Protein AF-A0A3D5CHG0-F1 (afdb_monomer)

Sequence (123 aa):
AEGVTLDGTDDYVDLPDNLIAGLDSVTVAMDVIVSPSQSGNYFIWGFGNTAGDGAGNGYLYSTGNNYRGGIATGNWTTHVLADAPAPTDQHRRAEHDLRCCIIDGGAELSRQVPDQPQPMDSM

Secondary structure (DSSP, 8-state):
--S----SSS--PPPPTTTTTT-SEEEE-------TT--SS--SEEEEEE-TTS-EEEEEEEETTTEEE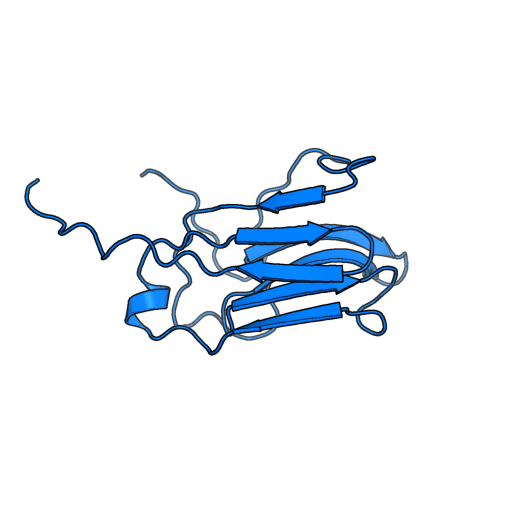EEESSSGGG-EEEEEPPPPHHHHTS---EEEEEETTEEEEEE---SSPPP----

Nearest PDB structures (foldseek):
  1t0v-assembly1_A  TM=2.559E-01  e=2.269E+00  Pieris brassicae
  4el6-assembly1_A  TM=2.494E-01  e=4.154E+00  Schistosoma mansoni

pLDDT: mean 74.11, std 18.23, range [36.66, 95.44]

Structure (mmCIF, N/CA/C/O backbone):
data_AF-A0A3D5CHG0-F1
#
_entry.id   AF-A0A3D5CHG0-F1
#
loop_
_atom_site.group_PDB
_atom_site.id
_atom_site.type_symbol
_atom_site.label_atom_id
_atom_site.label_alt_id
_atom_site.label_comp_id
_atom_site.label_asym_id
_atom_site.label_entity_id
_atom_site.label_seq_id
_atom_site.pdbx_PDB_ins_code
_atom_site.Cartn_x
_atom_site.Cartn_y
_atom_site.Cartn_z
_atom_site.occupancy
_atom_site.B_iso_or_equiv
_atom_site.auth_seq_id
_atom_site.auth_comp_id
_atom_site.auth_asym_id
_atom_site.auth_atom_id
_atom_site.pdbx_PDB_model_num
ATOM 1 N N . ALA A 1 1 ? 4.148 -20.939 -13.935 1.00 49.31 1 ALA A N 1
ATOM 2 C CA . ALA A 1 1 ? 4.253 -19.508 -13.602 1.00 49.31 1 ALA A CA 1
ATOM 3 C C . ALA A 1 1 ? 3.671 -19.348 -12.209 1.00 49.31 1 ALA A C 1
ATOM 5 O O . ALA A 1 1 ? 2.549 -19.797 -12.015 1.00 49.31 1 ALA A O 1
ATOM 6 N N . GLU A 1 2 ? 4.440 -18.829 -11.253 1.00 71.38 2 GLU A N 1
ATOM 7 C CA . GLU A 1 2 ? 4.071 -18.797 -9.823 1.00 71.38 2 GLU A CA 1
ATOM 8 C C . GLU A 1 2 ? 3.581 -17.413 -9.352 1.00 71.38 2 GLU A C 1
ATOM 10 O O . GLU A 1 2 ? 3.756 -17.051 -8.198 1.00 71.38 2 GLU A O 1
ATOM 15 N N . GLY A 1 3 ? 2.958 -16.614 -10.227 1.00 81.19 3 GLY A N 1
ATOM 16 C CA . GLY A 1 3 ? 2.469 -15.286 -9.843 1.00 81.19 3 GLY A CA 1
ATOM 17 C C . GLY A 1 3 ? 1.494 -14.661 -10.837 1.00 81.19 3 GLY A C 1
ATOM 18 O O . GLY A 1 3 ? 1.303 -15.167 -11.946 1.00 81.19 3 GLY A O 1
ATOM 19 N N . VAL A 1 4 ? 0.883 -13.550 -10.418 1.00 90.12 4 VAL A N 1
ATOM 20 C CA . VAL A 1 4 ? 0.032 -12.689 -11.251 1.00 90.12 4 VAL A CA 1
ATOM 21 C C . VAL A 1 4 ? 0.884 -11.590 -11.892 1.00 90.12 4 VAL A C 1
ATOM 23 O O . VAL A 1 4 ? 1.766 -11.028 -11.248 1.00 90.12 4 VAL A O 1
ATOM 26 N N . THR A 1 5 ? 0.656 -11.295 -13.172 1.00 91.12 5 THR A N 1
ATOM 27 C CA . THR A 1 5 ? 1.269 -10.144 -13.856 1.00 91.12 5 THR A CA 1
ATOM 28 C C . THR A 1 5 ? 0.209 -9.067 -14.015 1.00 91.12 5 THR A C 1
ATOM 30 O O . THR A 1 5 ? -0.853 -9.357 -14.555 1.00 91.12 5 THR A O 1
ATOM 33 N N . LEU A 1 6 ? 0.510 -7.861 -13.534 1.00 91.38 6 LEU A N 1
ATOM 34 C CA . LEU A 1 6 ? -0.337 -6.673 -13.639 1.00 91.38 6 LEU A CA 1
ATOM 35 C C . LEU A 1 6 ? 0.396 -5.651 -14.511 1.00 91.38 6 LEU A C 1
ATOM 37 O O . LEU A 1 6 ? 1.607 -5.468 -14.348 1.00 91.38 6 LEU A O 1
ATOM 41 N N . ASP A 1 7 ? -0.305 -5.012 -15.441 1.00 88.31 7 ASP A N 1
ATOM 42 C CA . ASP A 1 7 ? 0.315 -4.126 -16.433 1.00 88.31 7 ASP A CA 1
ATOM 43 C C . ASP A 1 7 ? 0.696 -2.731 -15.890 1.00 88.31 7 ASP A C 1
ATOM 45 O O . ASP A 1 7 ? 1.495 -2.019 -16.502 1.00 88.31 7 ASP A O 1
ATOM 49 N N . GLY A 1 8 ? 0.170 -2.373 -14.715 1.00 84.19 8 GLY A N 1
ATOM 50 C CA . GLY A 1 8 ? 0.391 -1.087 -14.056 1.00 84.19 8 GLY A CA 1
ATOM 51 C C . GLY A 1 8 ? -0.574 0.027 -14.482 1.00 84.19 8 GLY A C 1
ATOM 52 O O . GLY A 1 8 ? -0.328 1.178 -14.109 1.00 84.19 8 GLY A O 1
ATOM 53 N N . THR A 1 9 ? -1.640 -0.298 -15.224 1.00 85.50 9 THR A N 1
ATOM 54 C CA . THR A 1 9 ? -2.638 0.639 -15.761 1.00 85.50 9 THR A CA 1
ATOM 55 C C . THR A 1 9 ? -3.979 0.533 -15.033 1.00 85.50 9 THR A C 1
ATOM 57 O O . THR A 1 9 ? -4.383 1.485 -14.365 1.00 85.50 9 THR A O 1
ATOM 60 N N . ASP A 1 10 ? -4.676 -0.596 -15.170 1.00 88.62 10 ASP A N 1
ATOM 61 C CA . ASP A 1 10 ? -6.034 -0.818 -14.649 1.00 88.62 10 ASP A CA 1
ATOM 62 C C . ASP A 1 10 ? -6.247 -2.219 -14.048 1.00 88.62 10 ASP A C 1
ATOM 64 O O . ASP A 1 10 ? -7.314 -2.498 -13.495 1.00 88.62 10 ASP A O 1
ATOM 68 N N . ASP A 1 11 ? -5.216 -3.064 -14.076 1.00 91.12 11 ASP A N 1
ATOM 69 C CA . ASP A 1 11 ? -5.234 -4.387 -13.467 1.00 91.12 11 ASP A CA 1
ATOM 70 C C . ASP A 1 11 ? -5.082 -4.329 -11.940 1.00 91.12 11 ASP A C 1
ATOM 72 O O . ASP A 1 11 ? -4.194 -3.667 -11.392 1.00 91.12 11 ASP A O 1
ATOM 76 N N . TYR A 1 12 ? -5.895 -5.115 -11.236 1.00 92.69 12 TYR A N 1
ATOM 77 C CA . TYR A 1 12 ? -5.742 -5.366 -9.806 1.00 92.69 12 TYR A CA 1
ATOM 78 C C . TYR A 1 12 ? -6.342 -6.716 -9.408 1.00 92.69 12 TYR A C 1
ATOM 80 O O . TYR A 1 12 ? -7.179 -7.290 -10.106 1.00 92.69 12 TYR A O 1
ATOM 88 N N . VAL A 1 13 ? -5.909 -7.224 -8.253 1.00 93.31 13 VAL A N 1
ATOM 89 C CA . VAL A 1 13 ? -6.558 -8.353 -7.582 1.00 93.31 13 VAL A CA 1
ATOM 90 C C . VAL A 1 13 ? -7.483 -7.790 -6.517 1.00 93.31 13 VAL A C 1
ATOM 92 O O . VAL A 1 13 ? -7.026 -7.097 -5.609 1.00 93.31 13 VAL A O 1
ATOM 95 N N . ASP A 1 14 ? -8.771 -8.097 -6.63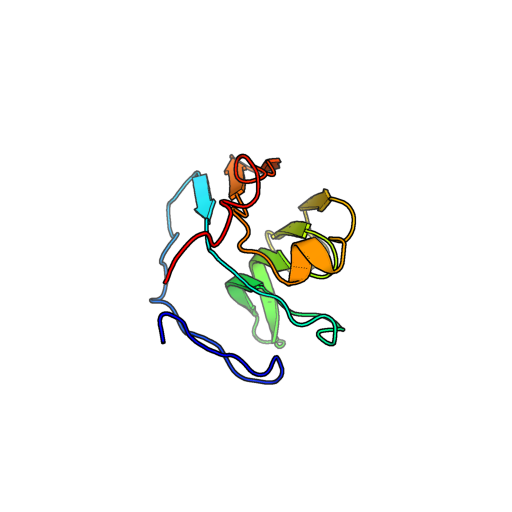3 1.00 93.88 14 ASP A N 1
ATOM 96 C CA . ASP A 1 14 ? -9.756 -7.728 -5.624 1.00 93.88 14 ASP A CA 1
ATOM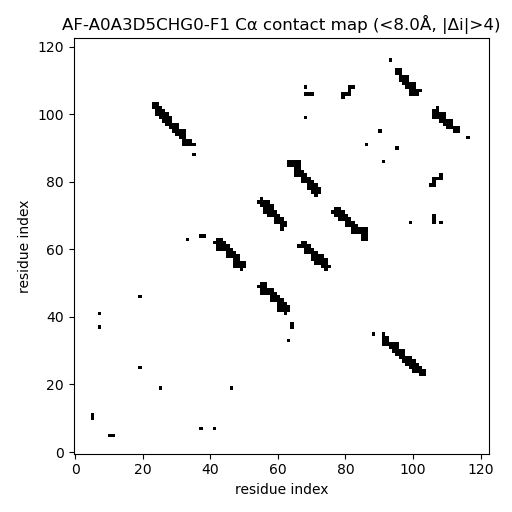 97 C C . ASP A 1 14 ? -9.740 -8.734 -4.470 1.00 93.88 14 ASP A C 1
ATOM 99 O O . ASP A 1 14 ? -9.772 -9.952 -4.681 1.00 93.88 14 ASP A O 1
ATOM 103 N N . LEU A 1 15 ? -9.658 -8.224 -3.246 1.00 93.00 15 LEU A N 1
ATOM 104 C CA . LEU A 1 15 ? -9.656 -9.036 -2.034 1.00 93.00 15 LEU A CA 1
ATOM 105 C C . LEU A 1 15 ? -11.034 -8.968 -1.373 1.00 93.00 15 LEU A C 1
ATOM 107 O O . LEU A 1 15 ? -11.747 -7.987 -1.556 1.00 93.00 15 LEU A O 1
ATOM 111 N N . PRO A 1 16 ? -11.425 -9.978 -0.576 1.00 95.44 16 PRO A N 1
ATOM 112 C CA . PRO A 1 16 ? -12.692 -9.926 0.136 1.00 95.44 16 PRO A CA 1
ATOM 113 C C . PRO A 1 16 ? -12.823 -8.667 0.997 1.00 95.44 16 PRO A C 1
ATOM 115 O O . PRO A 1 16 ? -11.887 -8.278 1.705 1.00 95.44 16 PRO A O 1
ATOM 118 N N . ASP A 1 17 ? -14.018 -8.084 0.988 1.00 93.81 17 ASP A N 1
ATOM 119 C CA . ASP A 1 17 ? -14.333 -6.914 1.799 1.00 93.81 17 ASP A CA 1
ATOM 120 C C . ASP A 1 17 ? -14.080 -7.161 3.290 1.00 93.81 17 ASP A C 1
ATOM 122 O O . ASP A 1 17 ? -14.299 -8.255 3.818 1.00 93.81 17 ASP A O 1
ATOM 126 N N . ASN A 1 18 ? -13.709 -6.089 3.998 1.00 91.31 18 ASN A N 1
ATOM 127 C CA . ASN A 1 18 ? -13.519 -6.078 5.452 1.00 91.31 18 ASN A CA 1
ATOM 128 C C . ASN A 1 18 ? -12.405 -7.007 5.966 1.00 91.31 18 ASN A C 1
ATOM 130 O O . ASN A 1 18 ? -12.405 -7.349 7.148 1.00 91.31 18 ASN A O 1
ATOM 134 N N . LEU A 1 19 ? -11.433 -7.369 5.120 1.00 91.75 19 LEU A N 1
ATOM 135 C CA . LEU A 1 19 ? -10.323 -8.268 5.467 1.00 91.75 19 LEU A CA 1
ATOM 136 C C . LEU A 1 19 ? -9.607 -7.904 6.781 1.00 91.75 19 LEU A C 1
ATOM 138 O O . LEU A 1 19 ? -9.169 -8.789 7.511 1.00 91.75 19 LEU A O 1
ATOM 142 N N . ILE A 1 20 ? -9.500 -6.605 7.076 1.00 87.12 20 ILE A N 1
ATOM 143 C CA . ILE A 1 20 ? -8.789 -6.070 8.247 1.00 87.12 20 ILE A CA 1
ATOM 144 C C . ILE A 1 20 ? -9.707 -5.366 9.263 1.00 87.12 20 ILE A C 1
ATOM 146 O O . ILE A 1 20 ? -9.232 -4.625 10.122 1.00 87.12 20 ILE A O 1
ATOM 150 N N . ALA A 1 21 ? -11.027 -5.543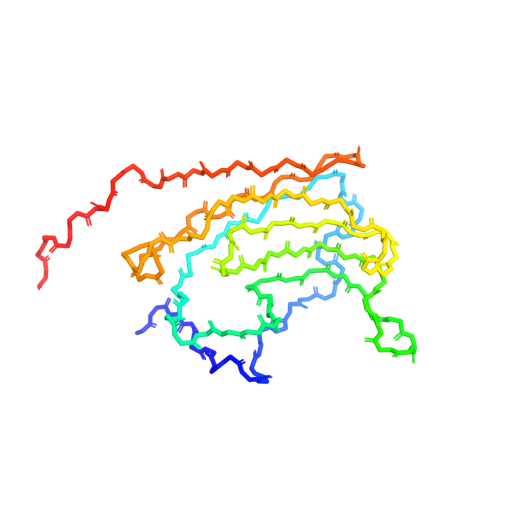 9.165 1.00 88.75 21 ALA A N 1
ATOM 151 C CA . ALA A 1 21 ? -11.969 -4.863 10.050 1.00 88.75 21 ALA A CA 1
ATOM 152 C C . ALA A 1 21 ? -11.846 -5.354 11.503 1.00 88.75 21 ALA A C 1
ATOM 154 O O . ALA A 1 21 ? -11.853 -6.553 11.771 1.00 88.75 21 ALA A O 1
ATOM 155 N N . GLY A 1 22 ? -11.775 -4.411 12.448 1.00 85.12 22 GLY A N 1
ATOM 156 C CA . GLY A 1 22 ? -11.671 -4.709 13.881 1.00 85.12 22 GLY A CA 1
ATOM 157 C C . GLY A 1 22 ? -10.296 -5.209 14.333 1.00 85.12 22 GLY A C 1
ATOM 158 O O . GLY A 1 22 ? -10.183 -5.703 15.451 1.00 85.12 22 GLY A O 1
ATOM 159 N N . LEU A 1 23 ? -9.273 -5.108 13.479 1.00 84.25 23 LEU A N 1
ATOM 160 C CA . LEU A 1 23 ? -7.893 -5.394 13.856 1.00 84.25 23 LEU A CA 1
ATOM 161 C C . LEU A 1 23 ? -7.214 -4.130 14.391 1.00 84.25 23 LEU A C 1
ATOM 163 O O . LEU A 1 23 ? -7.264 -3.081 13.752 1.00 84.25 23 LEU A O 1
ATOM 167 N N . ASP A 1 24 ? -6.513 -4.269 15.514 1.00 75.62 24 ASP A N 1
ATOM 168 C CA . ASP A 1 24 ? -5.699 -3.192 16.101 1.00 75.62 24 ASP A CA 1
ATOM 169 C C . ASP A 1 24 ? -4.285 -3.134 15.490 1.00 75.62 24 ASP A C 1
ATOM 171 O O . ASP A 1 24 ? -3.572 -2.138 15.614 1.00 75.62 24 ASP A O 1
ATOM 175 N N . SER A 1 25 ? -3.864 -4.213 14.818 1.00 75.75 25 SER A N 1
ATOM 176 C CA . SER A 1 25 ? -2.605 -4.266 14.075 1.00 75.75 25 SER A CA 1
ATOM 177 C C . SER A 1 25 ? -2.710 -5.127 12.821 1.00 75.75 25 SER A C 1
ATOM 179 O O . SER A 1 25 ? -3.427 -6.128 12.777 1.00 75.75 25 SER A O 1
ATOM 181 N N . VAL A 1 26 ? -1.974 -4.722 11.787 1.00 78.44 26 VAL A N 1
ATOM 182 C CA . VAL A 1 26 ? -1.893 -5.414 10.497 1.00 78.44 26 VAL A CA 1
ATOM 183 C C . VAL A 1 26 ? -0.430 -5.510 10.095 1.00 78.44 26 VAL A C 1
ATOM 185 O O . VAL A 1 26 ? 0.314 -4.536 10.201 1.00 78.44 26 VAL A O 1
ATOM 188 N N . THR A 1 27 ? -0.023 -6.685 9.619 1.00 80.38 27 THR A N 1
ATOM 189 C CA . THR A 1 27 ? 1.232 -6.876 8.889 1.00 80.38 27 THR A CA 1
ATOM 190 C C . THR A 1 27 ? 0.905 -7.423 7.512 1.00 80.38 27 THR A C 1
ATOM 192 O O . THR A 1 27 ? 0.235 -8.445 7.390 1.00 80.38 27 THR A O 1
ATOM 195 N N . VAL A 1 28 ? 1.397 -6.743 6.483 1.00 79.31 28 VAL A N 1
ATOM 196 C CA . VAL A 1 28 ? 1.387 -7.232 5.102 1.00 79.31 28 VAL A CA 1
ATOM 197 C C . VAL A 1 28 ? 2.793 -7.714 4.780 1.00 79.31 28 VAL A C 1
ATOM 199 O O . VAL A 1 28 ? 3.746 -7.074 5.209 1.00 79.31 28 VAL A O 1
ATOM 202 N N . ALA A 1 29 ? 2.909 -8.829 4.065 1.00 76.81 29 ALA A N 1
ATOM 203 C CA . ALA A 1 29 ? 4.150 -9.334 3.487 1.00 76.81 29 ALA A CA 1
ATOM 204 C C . ALA A 1 29 ? 3.823 -9.895 2.100 1.00 76.81 29 ALA A C 1
ATOM 206 O O . ALA A 1 29 ? 2.760 -10.495 1.919 1.00 76.81 29 ALA A O 1
ATOM 207 N N . MET A 1 30 ? 4.687 -9.662 1.115 1.00 76.06 30 MET A N 1
ATOM 208 C CA . MET A 1 30 ? 4.445 -10.092 -0.262 1.00 76.06 30 MET A CA 1
ATOM 209 C C . MET A 1 30 ? 5.715 -10.108 -1.094 1.00 76.06 30 MET A C 1
ATOM 211 O O . MET A 1 30 ? 6.457 -9.142 -1.067 1.00 76.06 30 MET A O 1
ATOM 215 N N . ASP A 1 31 ? 5.887 -11.115 -1.938 1.00 78.69 31 ASP A N 1
ATOM 216 C CA . ASP A 1 31 ? 6.968 -11.130 -2.916 1.00 78.69 31 ASP A CA 1
ATOM 217 C C . ASP A 1 31 ? 6.520 -10.424 -4.200 1.00 78.69 31 ASP A C 1
ATOM 219 O O . ASP A 1 31 ? 5.607 -10.869 -4.897 1.00 78.69 31 ASP A O 1
ATOM 223 N N . VAL A 1 32 ? 7.134 -9.274 -4.495 1.00 80.06 32 VAL A N 1
ATOM 224 C CA . VAL A 1 32 ? 6.760 -8.420 -5.628 1.00 80.06 32 VAL A CA 1
ATOM 225 C C . VAL A 1 32 ? 7.972 -8.010 -6.456 1.00 80.06 32 VAL A C 1
ATOM 227 O O . VAL A 1 32 ? 8.996 -7.592 -5.923 1.00 80.06 32 VAL A O 1
ATOM 230 N N . ILE A 1 33 ? 7.812 -8.060 -7.778 1.00 82.62 33 ILE A N 1
ATOM 231 C CA . ILE A 1 33 ? 8.755 -7.509 -8.753 1.00 82.62 33 ILE A CA 1
ATOM 232 C C . ILE A 1 33 ? 8.108 -6.272 -9.377 1.00 82.62 33 ILE A C 1
ATOM 234 O O . ILE A 1 33 ? 7.061 -6.367 -10.016 1.00 82.62 33 ILE A O 1
ATOM 238 N N . VAL A 1 34 ? 8.734 -5.103 -9.223 1.00 83.12 34 VAL A N 1
ATOM 239 C CA . VAL A 1 34 ? 8.211 -3.837 -9.759 1.00 83.12 34 VAL A CA 1
ATOM 240 C C . VAL A 1 34 ? 9.021 -3.442 -10.985 1.00 83.12 34 VAL A C 1
ATOM 242 O O . VAL A 1 34 ? 10.198 -3.110 -10.871 1.00 83.12 34 VAL A O 1
ATOM 245 N N . SER A 1 35 ? 8.396 -3.403 -12.166 1.00 85.25 35 SER A N 1
ATOM 246 C CA . SER A 1 35 ? 9.087 -2.966 -13.388 1.00 85.25 35 SER A CA 1
ATOM 247 C C . SER A 1 35 ? 9.758 -1.598 -13.189 1.00 85.25 35 SER A C 1
ATOM 249 O O . SER A 1 35 ? 9.085 -0.686 -12.706 1.00 85.25 35 SER A O 1
ATOM 251 N N . PRO A 1 36 ? 11.026 -1.393 -13.607 1.00 80.62 36 PRO A N 1
ATOM 252 C CA . PRO A 1 36 ? 11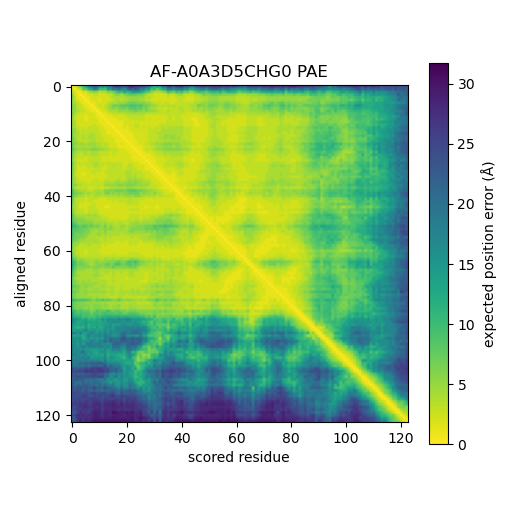.693 -0.088 -13.587 1.00 80.62 36 PRO A CA 1
ATOM 253 C C . PRO A 1 36 ? 10.923 1.032 -14.298 1.00 80.62 36 PRO A C 1
ATOM 255 O O . PRO A 1 36 ? 11.040 2.197 -13.920 1.00 80.62 36 PRO A O 1
ATOM 258 N N . SER A 1 37 ? 10.118 0.675 -15.305 1.00 85.25 37 SER A N 1
ATOM 259 C CA . SER A 1 37 ? 9.280 1.614 -16.055 1.00 85.25 37 SER A CA 1
ATOM 260 C C . SER A 1 37 ? 8.016 2.043 -15.309 1.00 85.25 37 SER A C 1
ATOM 262 O O . SER A 1 37 ? 7.384 3.010 -15.730 1.00 85.25 37 SER A O 1
ATOM 264 N N . GLN A 1 38 ? 7.638 1.354 -14.224 1.00 86.69 38 GLN A N 1
ATOM 265 C CA . GLN A 1 38 ? 6.482 1.748 -13.425 1.00 86.69 38 GLN A CA 1
ATOM 266 C C . GLN A 1 38 ? 6.742 3.117 -12.795 1.00 86.69 38 GLN A C 1
ATOM 268 O O . GLN A 1 38 ? 7.779 3.335 -12.159 1.00 86.69 38 GLN A O 1
ATOM 273 N N . SER A 1 39 ? 5.806 4.041 -13.002 1.00 83.75 39 SER A N 1
ATOM 274 C CA . SER A 1 39 ? 5.915 5.446 -12.611 1.00 83.75 39 SER A CA 1
ATOM 275 C C . SER A 1 39 ? 4.546 6.028 -12.243 1.00 83.75 39 SER A C 1
ATOM 277 O O . SER A 1 39 ? 3.529 5.348 -12.339 1.00 83.75 39 SER A O 1
ATOM 279 N N . GLY A 1 40 ? 4.516 7.282 -11.784 1.00 85.00 40 GLY A N 1
ATOM 280 C CA . GLY A 1 40 ? 3.287 7.916 -11.305 1.00 85.00 40 GLY A CA 1
ATOM 281 C C . GLY A 1 40 ? 2.838 7.401 -9.934 1.00 85.00 40 GLY A C 1
ATOM 282 O O . GLY A 1 40 ? 3.640 6.866 -9.164 1.00 85.00 40 GLY A O 1
ATOM 283 N N . ASN A 1 41 ? 1.557 7.609 -9.625 1.00 83.75 41 ASN A N 1
ATOM 284 C CA . ASN A 1 41 ? 0.939 7.152 -8.383 1.00 83.75 41 ASN A CA 1
ATOM 285 C C . ASN A 1 41 ? 0.354 5.755 -8.591 1.00 83.75 41 ASN A C 1
ATOM 287 O O . ASN A 1 41 ? -0.551 5.588 -9.401 1.00 83.75 41 ASN A O 1
ATOM 291 N N . TYR A 1 42 ? 0.844 4.780 -7.834 1.00 87.06 42 TYR A N 1
ATOM 292 C CA . TYR A 1 42 ? 0.317 3.420 -7.812 1.00 87.06 42 TYR A CA 1
ATOM 293 C C . TYR A 1 42 ? 0.509 2.822 -6.425 1.00 87.06 42 TYR A C 1
ATOM 295 O O . TYR A 1 42 ? 1.422 3.215 -5.688 1.00 87.06 42 TYR A O 1
ATOM 303 N N . PHE A 1 43 ? -0.335 1.854 -6.093 1.00 88.94 43 PHE A N 1
ATOM 304 C CA . PHE A 1 43 ? -0.185 1.034 -4.904 1.00 88.94 43 PHE A CA 1
ATOM 305 C C . PHE A 1 43 ? 0.276 -0.357 -5.315 1.00 88.94 43 PHE A C 1
ATOM 307 O O . PHE A 1 43 ? -0.206 -0.914 -6.294 1.00 88.94 43 PHE A O 1
ATOM 314 N N . ILE A 1 44 ? 1.225 -0.903 -4.562 1.00 89.06 44 ILE A N 1
ATOM 315 C CA . ILE A 1 44 ? 1.559 -2.324 -4.638 1.00 89.06 44 ILE A CA 1
ATOM 316 C C . ILE A 1 44 ? 0.423 -3.133 -3.990 1.00 89.06 44 ILE A C 1
ATOM 318 O O . ILE A 1 44 ? 0.026 -4.181 -4.487 1.00 89.06 44 ILE A O 1
ATOM 322 N N . TRP A 1 45 ? -0.113 -2.615 -2.887 1.00 89.50 45 TRP A N 1
ATOM 323 C CA . TRP A 1 45 ? -1.315 -3.098 -2.223 1.00 89.50 45 TRP A CA 1
ATOM 324 C C . TRP A 1 45 ? -1.978 -1.931 -1.485 1.00 89.50 45 TRP A C 1
ATOM 326 O O . TRP A 1 45 ? -1.315 -0.949 -1.124 1.00 89.50 45 TRP A O 1
ATOM 336 N N . GLY A 1 46 ? -3.283 -2.042 -1.246 1.00 90.75 46 GLY A N 1
ATOM 337 C CA . GLY A 1 46 ? -4.044 -1.060 -0.486 1.00 90.75 46 GLY A CA 1
ATOM 338 C C . GLY A 1 46 ? -5.304 -1.662 0.125 1.00 90.75 46 GLY A C 1
ATOM 339 O O . GLY A 1 46 ? -5.992 -2.448 -0.515 1.00 90.75 46 GLY A O 1
ATOM 340 N N . PHE A 1 47 ? -5.605 -1.266 1.357 1.00 91.62 47 PHE A N 1
ATOM 341 C CA . PHE A 1 47 ? -6.851 -1.568 2.054 1.00 91.62 47 PHE A CA 1
ATOM 342 C C . PHE A 1 47 ? -7.488 -0.261 2.482 1.00 91.62 47 PHE A C 1
ATOM 344 O O . PHE A 1 47 ? -6.822 0.570 3.095 1.00 91.62 47 PHE A O 1
ATOM 351 N N . GLY A 1 48 ? -8.768 -0.066 2.206 1.00 90.88 48 GLY A N 1
ATOM 352 C CA . GLY A 1 48 ? -9.454 1.141 2.636 1.00 90.88 48 GLY A CA 1
ATOM 353 C C . GLY A 1 48 ? -10.714 1.408 1.847 1.00 90.88 48 GLY A C 1
ATOM 354 O O . GLY A 1 48 ? -11.173 0.560 1.088 1.00 90.88 48 GLY A O 1
ATOM 355 N N . ASN A 1 49 ? -11.260 2.604 2.036 1.00 91.06 49 ASN A N 1
ATOM 356 C CA . ASN A 1 49 ? -12.508 3.000 1.399 1.00 91.06 49 ASN A CA 1
ATOM 357 C C . ASN A 1 49 ? -12.288 4.111 0.378 1.00 91.06 49 ASN A C 1
ATOM 359 O O . ASN A 1 49 ? -11.347 4.903 0.471 1.00 91.06 49 ASN A O 1
ATOM 363 N N . THR A 1 50 ? -13.237 4.217 -0.543 1.00 91.88 50 THR A N 1
ATOM 364 C CA . THR A 1 50 ? -13.370 5.337 -1.471 1.00 91.88 50 THR A CA 1
ATOM 365 C C . THR A 1 50 ? -14.596 6.155 -1.071 1.00 91.88 50 THR A C 1
ATOM 367 O O . THR A 1 50 ? -15.679 5.610 -0.862 1.00 91.88 50 THR A O 1
ATOM 370 N N . ALA A 1 51 ? -14.435 7.466 -0.916 1.00 92.50 51 ALA A N 1
ATOM 371 C CA . ALA A 1 51 ? -15.536 8.390 -0.680 1.00 92.50 51 ALA A CA 1
ATOM 372 C C . ALA A 1 51 ? -16.354 8.624 -1.960 1.00 92.50 51 ALA A C 1
ATOM 374 O O . ALA A 1 51 ? -15.933 8.300 -3.069 1.00 92.50 51 ALA A O 1
ATOM 375 N N . GLY A 1 52 ? -17.542 9.221 -1.814 1.00 93.19 52 GLY A N 1
ATOM 376 C CA . GLY A 1 52 ? -18.437 9.499 -2.946 1.00 93.19 52 GLY A CA 1
ATOM 377 C C . GLY A 1 52 ? -17.874 10.476 -3.988 1.00 93.19 52 GLY A C 1
ATOM 378 O O . GLY A 1 52 ? -18.405 10.553 -5.091 1.00 93.19 52 GLY A O 1
ATOM 379 N N . ASP A 1 53 ? -16.806 11.206 -3.657 1.00 93.50 53 ASP A N 1
ATOM 380 C CA . ASP A 1 53 ? -16.049 12.072 -4.570 1.00 93.50 53 ASP A CA 1
ATOM 381 C C . ASP A 1 53 ? -14.903 11.339 -5.297 1.00 93.50 53 ASP A C 1
ATOM 383 O O . ASP A 1 53 ? -14.181 11.951 -6.083 1.00 93.50 53 ASP A O 1
ATOM 387 N N . GLY A 1 54 ? -14.733 10.036 -5.051 1.00 90.38 54 GLY A N 1
ATOM 388 C CA . GLY A 1 54 ? -13.678 9.207 -5.630 1.00 90.38 54 GLY A CA 1
ATOM 389 C C . GLY A 1 54 ? -12.339 9.271 -4.888 1.00 90.38 54 GLY A C 1
ATOM 390 O O . GLY A 1 54 ? -11.408 8.564 -5.271 1.00 90.38 54 GLY A O 1
ATOM 391 N N . ALA A 1 55 ? -12.208 10.077 -3.829 1.00 91.81 55 ALA A N 1
ATOM 392 C CA . ALA A 1 55 ? -10.989 10.126 -3.028 1.00 91.81 55 ALA A CA 1
ATOM 393 C C . ALA A 1 55 ? -10.901 8.942 -2.051 1.00 91.81 55 ALA A C 1
ATOM 395 O O . ALA A 1 55 ? -11.914 8.401 -1.612 1.00 91.81 55 ALA A O 1
ATOM 396 N N . GLY A 1 56 ? -9.684 8.564 -1.648 1.00 90.62 56 GLY A N 1
ATOM 397 C CA . GLY A 1 56 ? -9.499 7.633 -0.529 1.00 90.62 56 GLY A CA 1
ATOM 398 C C . GLY A 1 56 ? -10.061 8.210 0.777 1.00 90.62 56 GLY A C 1
ATOM 399 O O . GLY A 1 56 ? -9.951 9.412 1.017 1.00 90.62 56 GLY A O 1
ATOM 400 N N . ASN A 1 57 ? -10.656 7.366 1.619 1.00 91.25 57 ASN A N 1
ATOM 401 C CA . ASN A 1 57 ? -11.249 7.751 2.898 1.00 91.25 57 ASN A CA 1
ATOM 402 C C . ASN A 1 57 ? -11.029 6.670 3.964 1.00 91.25 57 ASN A C 1
ATOM 404 O O . ASN A 1 57 ? -11.824 5.739 4.100 1.00 91.25 57 ASN A O 1
ATOM 408 N N . GLY A 1 58 ? -9.937 6.793 4.715 1.00 89.69 58 GLY A N 1
ATOM 409 C CA . GLY A 1 58 ? -9.503 5.739 5.623 1.00 89.69 58 GLY A CA 1
ATOM 410 C C . GLY A 1 58 ? -8.829 4.617 4.839 1.00 89.69 58 GLY A C 1
ATOM 411 O O . GLY A 1 58 ? -9.522 3.799 4.235 1.00 89.69 58 GLY A O 1
ATOM 412 N N . TYR A 1 59 ? -7.497 4.595 4.795 1.00 89.56 59 TYR A N 1
ATOM 413 C CA . TYR A 1 59 ? -6.762 3.581 4.036 1.00 89.56 59 TYR A CA 1
ATOM 414 C C . TYR A 1 59 ? -5.339 3.348 4.540 1.00 89.56 59 TYR A C 1
ATOM 416 O O . TYR A 1 59 ? -4.706 4.234 5.111 1.00 89.56 59 TYR A O 1
ATOM 424 N N . LEU A 1 60 ? -4.850 2.142 4.272 1.00 87.81 60 LEU A N 1
ATOM 425 C CA . LEU A 1 60 ? -3.511 1.626 4.514 1.00 87.81 60 LEU A CA 1
ATOM 426 C C . LEU A 1 60 ? -2.946 1.141 3.172 1.00 87.81 60 LEU A C 1
ATOM 428 O O . LEU A 1 60 ? -3.626 0.411 2.459 1.00 87.81 60 LEU A O 1
ATOM 432 N N . TYR A 1 61 ? -1.736 1.557 2.799 1.00 88.62 61 TYR A N 1
ATOM 433 C CA . TYR A 1 61 ? -1.153 1.247 1.486 1.00 88.62 61 TYR A CA 1
ATOM 434 C C . TYR A 1 61 ? 0.371 1.126 1.512 1.00 88.62 61 TYR A C 1
ATOM 436 O O . TYR A 1 61 ? 1.025 1.595 2.449 1.00 88.62 61 TYR A O 1
ATOM 444 N N . SER A 1 62 ? 0.929 0.597 0.417 1.00 86.94 62 SER A N 1
ATOM 445 C CA . SER A 1 62 ? 2.353 0.719 0.095 1.00 86.94 62 SER A CA 1
ATOM 446 C C . SER A 1 62 ? 2.618 1.000 -1.389 1.00 86.94 62 SER A C 1
ATOM 448 O O . SER A 1 62 ? 1.817 0.636 -2.250 1.00 86.94 62 SER A O 1
ATOM 450 N N . THR A 1 63 ? 3.741 1.661 -1.698 1.00 86.56 63 THR A N 1
ATOM 451 C CA . THR A 1 63 ? 4.210 1.970 -3.065 1.00 86.56 63 THR A CA 1
ATOM 452 C C . THR A 1 63 ? 5.646 1.482 -3.298 1.00 86.56 63 THR A C 1
ATOM 454 O O . THR A 1 63 ? 6.336 1.105 -2.352 1.00 86.56 63 THR A O 1
ATOM 457 N N . GLY A 1 64 ? 6.084 1.452 -4.568 1.00 81.06 64 GLY A N 1
ATOM 458 C CA . GLY A 1 64 ? 7.371 0.857 -4.968 1.00 81.06 64 GLY A CA 1
ATOM 459 C C . GLY A 1 64 ? 8.453 1.810 -5.484 1.00 81.06 64 GLY A C 1
ATOM 460 O O . GLY A 1 64 ? 9.596 1.384 -5.634 1.00 81.06 64 GLY A O 1
ATOM 461 N N . ASN A 1 65 ? 8.135 3.080 -5.776 1.00 77.69 65 ASN A N 1
ATOM 462 C CA . ASN A 1 65 ? 9.132 4.041 -6.285 1.00 77.69 65 ASN A CA 1
ATOM 463 C C . ASN A 1 65 ? 10.115 4.440 -5.186 1.00 77.69 65 ASN A C 1
ATOM 465 O O . ASN A 1 65 ? 11.321 4.404 -5.388 1.00 77.69 65 ASN A O 1
ATOM 469 N N . ASN A 1 66 ? 9.562 4.784 -4.029 1.00 76.69 66 ASN A N 1
ATOM 470 C CA . ASN A 1 66 ? 10.206 4.647 -2.735 1.00 76.69 66 ASN A CA 1
ATOM 471 C C . ASN A 1 66 ? 9.478 3.511 -2.022 1.00 76.69 66 ASN A C 1
ATOM 473 O O . ASN A 1 66 ? 8.282 3.334 -2.272 1.00 76.69 66 ASN A O 1
ATOM 477 N N . TYR A 1 67 ? 10.138 2.778 -1.124 1.00 75.12 67 TYR A N 1
ATOM 478 C CA . TYR A 1 67 ? 9.384 1.880 -0.249 1.00 75.12 67 TYR A CA 1
ATOM 479 C C . TYR A 1 67 ? 8.686 2.717 0.799 1.00 75.12 67 TYR A C 1
ATOM 481 O O . TYR A 1 67 ? 9.234 3.027 1.856 1.00 75.12 67 TYR A O 1
ATOM 489 N N . ARG A 1 68 ? 7.472 3.112 0.451 1.00 80.06 68 ARG A N 1
ATOM 490 C CA . ARG A 1 68 ? 6.637 3.952 1.279 1.00 80.06 68 ARG A CA 1
ATOM 491 C C . ARG A 1 68 ? 5.437 3.148 1.723 1.00 80.06 68 ARG A C 1
ATOM 493 O O . ARG A 1 68 ? 4.799 2.487 0.908 1.00 80.06 68 ARG A O 1
ATOM 500 N N . GLY A 1 69 ? 5.139 3.229 3.008 1.00 83.06 69 GLY A N 1
ATOM 501 C CA . GLY A 1 69 ? 3.876 2.809 3.592 1.00 83.06 69 GLY A CA 1
ATOM 502 C C . GLY A 1 69 ? 3.166 4.017 4.183 1.00 83.06 69 GLY A C 1
ATOM 503 O O . GLY A 1 69 ? 3.804 5.004 4.566 1.00 83.06 69 GLY A O 1
ATOM 504 N N . GLY A 1 70 ? 1.846 3.971 4.259 1.00 81.50 70 GLY A N 1
ATOM 505 C CA . GLY A 1 70 ? 1.113 5.030 4.933 1.00 81.50 70 GLY A CA 1
ATOM 506 C C . GLY A 1 70 ? -0.267 4.612 5.384 1.00 81.50 70 GLY A C 1
ATOM 507 O O . GLY A 1 70 ? -0.879 3.720 4.799 1.00 81.50 70 GLY A O 1
ATOM 508 N N . ILE A 1 71 ? -0.750 5.317 6.402 1.00 84.88 71 ILE A N 1
ATOM 509 C CA . ILE A 1 71 ? -2.132 5.267 6.863 1.00 84.88 71 ILE A CA 1
ATOM 510 C C . ILE A 1 71 ? -2.751 6.655 6.794 1.00 84.88 71 ILE A C 1
ATOM 512 O O . ILE A 1 71 ? -2.104 7.658 7.094 1.00 84.88 71 ILE A O 1
ATOM 516 N N . ALA A 1 72 ? -4.006 6.711 6.381 1.00 87.38 72 ALA A N 1
ATOM 517 C CA . ALA A 1 72 ? -4.850 7.891 6.432 1.00 87.38 72 ALA A CA 1
ATOM 518 C C . ALA A 1 72 ? -6.144 7.525 7.156 1.00 87.38 72 ALA A C 1
ATOM 520 O O . ALA A 1 72 ? -6.679 6.443 6.934 1.00 87.38 72 ALA A O 1
ATOM 521 N N . THR A 1 73 ? -6.659 8.422 7.995 1.00 86.62 73 THR A N 1
ATOM 522 C CA . THR A 1 73 ? -7.984 8.277 8.628 1.00 86.62 73 THR A CA 1
ATOM 523 C C . THR A 1 73 ? -9.096 8.929 7.805 1.00 86.62 73 THR A C 1
ATOM 525 O O . THR A 1 73 ? -10.265 8.609 7.991 1.00 86.62 73 THR A O 1
ATOM 528 N N . GLY A 1 74 ? -8.733 9.812 6.873 1.00 87.88 74 GLY A N 1
ATOM 529 C CA . GLY A 1 74 ? -9.601 10.378 5.845 1.00 87.88 74 GLY A CA 1
ATOM 530 C C . GLY A 1 74 ? -8.922 10.276 4.483 1.00 87.88 74 GLY A C 1
ATOM 531 O O . GLY A 1 74 ? -8.454 9.205 4.098 1.00 87.88 74 GLY A O 1
ATOM 532 N N . ASN A 1 75 ? -8.828 11.393 3.763 1.00 91.31 75 ASN A N 1
ATOM 533 C CA . ASN A 1 75 ? -8.068 11.461 2.513 1.00 91.31 75 ASN A CA 1
ATOM 534 C C . ASN A 1 75 ? -6.562 11.696 2.754 1.00 91.3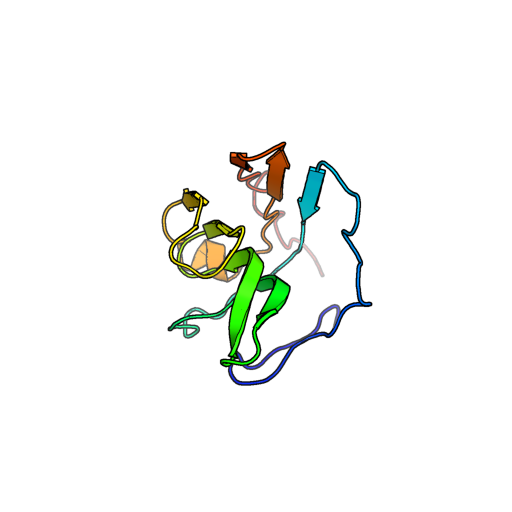1 75 ASN A C 1
ATOM 536 O O . ASN A 1 75 ? -6.086 11.735 3.894 1.00 91.31 75 ASN A O 1
ATOM 540 N N . TRP A 1 76 ? -5.811 11.910 1.668 1.00 89.88 76 TRP A N 1
ATOM 541 C CA . TRP A 1 76 ? -4.351 12.081 1.674 1.00 89.88 76 TRP A CA 1
ATOM 542 C C . TRP A 1 76 ? -3.828 13.212 2.566 1.00 89.88 76 TRP A C 1
ATOM 544 O O . TRP A 1 76 ? -2.634 13.252 2.860 1.00 89.88 76 TRP A O 1
ATOM 554 N N . THR A 1 77 ? -4.687 14.139 2.995 1.00 90.88 77 THR A N 1
ATOM 555 C CA . THR A 1 77 ? -4.308 15.219 3.918 1.00 90.88 77 THR A CA 1
ATOM 556 C C . THR A 1 77 ? -4.066 14.722 5.345 1.00 90.88 77 THR A C 1
ATOM 558 O O . TH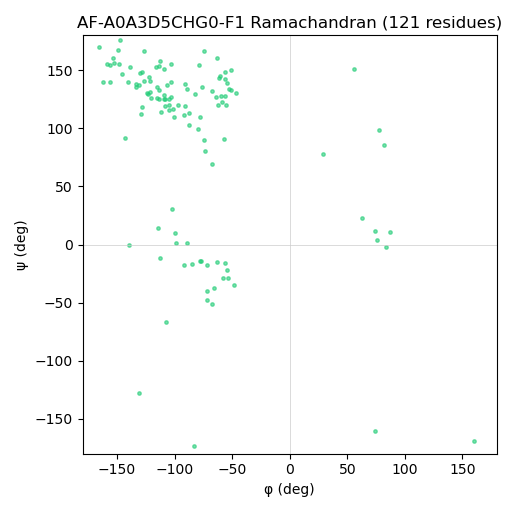R A 1 77 ? -3.411 15.407 6.122 1.00 90.88 77 THR A O 1
ATOM 561 N N . THR A 1 78 ? -4.546 13.519 5.677 1.00 85.62 78 THR A N 1
ATOM 562 C CA . THR A 1 78 ? -4.423 12.898 7.009 1.00 85.62 78 THR A CA 1
ATOM 563 C C . THR A 1 78 ? -3.291 11.872 7.100 1.00 85.62 78 THR A C 1
ATOM 565 O O . THR A 1 78 ? -3.206 11.130 8.074 1.00 85.62 78 THR A O 1
ATOM 568 N N . HIS A 1 79 ? -2.437 11.796 6.076 1.00 86.00 79 HIS A N 1
ATOM 569 C CA . HIS A 1 79 ? -1.395 10.783 5.987 1.00 86.00 79 HIS A CA 1
ATOM 570 C C . HIS A 1 79 ? -0.402 10.827 7.155 1.00 86.00 79 HIS A C 1
ATOM 572 O O . HIS A 1 79 ? 0.279 11.830 7.371 1.00 86.00 79 HIS A O 1
ATOM 578 N N . VAL A 1 80 ? -0.208 9.673 7.786 1.00 81.75 80 VAL A N 1
ATOM 579 C CA . VAL A 1 80 ? 1.011 9.326 8.517 1.00 81.75 8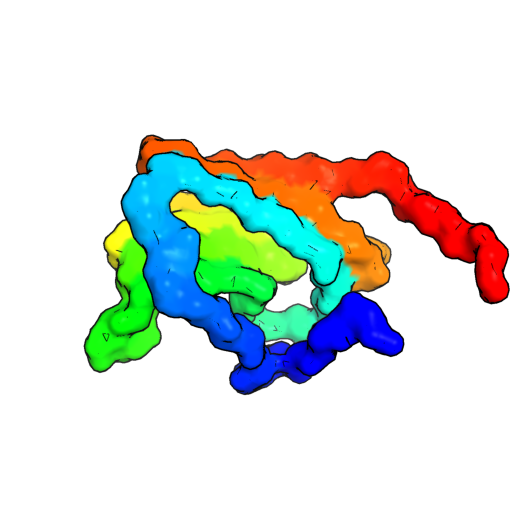0 VAL A CA 1
ATOM 580 C C . VAL A 1 80 ? 1.804 8.375 7.633 1.00 81.75 80 VAL A C 1
ATOM 582 O O . VAL A 1 80 ? 1.263 7.391 7.126 1.00 81.75 80 VAL A O 1
ATOM 585 N N . LEU A 1 81 ? 3.069 8.706 7.390 1.00 81.38 81 LEU A N 1
ATOM 586 C CA . LEU A 1 81 ? 3.900 8.042 6.393 1.00 81.38 81 LEU A CA 1
ATOM 587 C C . LEU A 1 81 ? 5.153 7.475 7.031 1.00 81.38 81 LEU A C 1
ATOM 589 O O . LEU A 1 81 ? 5.775 8.118 7.874 1.00 81.38 81 LEU A O 1
ATOM 593 N N . ALA A 1 82 ? 5.564 6.330 6.516 1.00 75.75 82 ALA A N 1
ATOM 594 C CA . ALA A 1 82 ? 6.902 5.814 6.685 1.00 75.75 82 ALA A CA 1
ATOM 595 C C . ALA A 1 82 ? 7.515 5.635 5.293 1.00 75.75 82 ALA A C 1
ATOM 597 O O . ALA A 1 82 ? 6.871 5.102 4.389 1.00 75.75 82 ALA A O 1
ATOM 598 N N . ASP A 1 83 ? 8.731 6.139 5.104 1.00 77.38 83 ASP A N 1
ATOM 599 C CA . ASP A 1 83 ? 9.388 6.209 3.800 1.00 77.38 83 ASP A CA 1
ATOM 600 C C . ASP A 1 83 ? 10.831 5.711 3.921 1.00 77.38 83 ASP A C 1
ATOM 602 O O . ASP A 1 83 ? 11.534 6.031 4.884 1.00 77.38 83 ASP A O 1
ATOM 606 N N . ALA A 1 84 ? 11.268 4.932 2.941 1.00 70.19 84 ALA A N 1
ATOM 607 C CA . ALA A 1 84 ? 12.643 4.498 2.776 1.00 70.19 84 ALA A CA 1
ATOM 608 C C . ALA A 1 84 ? 13.108 4.814 1.345 1.00 70.19 84 ALA A C 1
ATOM 610 O O . ALA A 1 84 ? 12.297 4.777 0.416 1.00 70.19 84 ALA A O 1
ATOM 611 N N . PRO A 1 85 ? 14.410 5.103 1.139 1.00 70.38 85 PRO A N 1
ATOM 612 C CA . PRO A 1 85 ? 14.930 5.502 -0.164 1.00 70.38 85 PRO A CA 1
ATOM 613 C C . PRO A 1 85 ? 14.532 4.547 -1.289 1.00 70.38 85 PRO A C 1
ATOM 615 O O . PRO A 1 85 ? 14.392 3.340 -1.073 1.00 70.38 85 PRO A O 1
ATOM 618 N N . ALA A 1 86 ? 14.416 5.105 -2.496 1.00 66.69 86 ALA A N 1
ATOM 619 C CA . ALA A 1 86 ? 14.121 4.353 -3.704 1.00 66.69 86 ALA A CA 1
ATOM 620 C C . ALA A 1 86 ? 14.996 3.090 -3.824 1.00 66.69 86 ALA A C 1
ATOM 622 O O . ALA A 1 86 ? 16.224 3.182 -3.683 1.00 66.69 86 ALA A O 1
ATOM 623 N N . PRO A 1 87 ? 14.401 1.914 -4.094 1.00 63.56 87 PRO A N 1
ATOM 624 C CA . PRO A 1 87 ? 15.171 0.728 -4.417 1.00 63.56 87 PRO A CA 1
ATOM 625 C C . PRO A 1 87 ? 16.101 0.969 -5.602 1.00 63.56 87 PRO A C 1
ATOM 627 O O . PRO A 1 87 ? 15.728 1.599 -6.590 1.00 63.56 87 PRO A O 1
ATOM 630 N N . THR A 1 88 ? 17.304 0.397 -5.545 1.00 66.50 88 THR A N 1
ATOM 631 C CA . THR A 1 88 ? 18.132 0.266 -6.755 1.00 66.50 88 THR A CA 1
ATOM 632 C C . THR A 1 88 ? 17.430 -0.641 -7.776 1.00 66.50 88 THR A C 1
ATOM 634 O O . THR A 1 88 ? 16.579 -1.451 -7.412 1.00 66.50 88 THR A O 1
ATOM 637 N N . ASP A 1 89 ? 17.807 -0.578 -9.054 1.00 61.50 89 ASP A N 1
ATOM 638 C CA . ASP A 1 89 ? 17.224 -1.456 -10.087 1.00 61.50 89 ASP A CA 1
ATOM 639 C C . ASP A 1 89 ? 17.392 -2.953 -9.779 1.00 61.50 89 ASP A C 1
ATOM 641 O O . ASP A 1 89 ? 16.553 -3.767 -10.161 1.00 61.50 89 ASP A O 1
ATOM 645 N N . GLN A 1 90 ? 18.457 -3.318 -9.057 1.00 52.75 90 GLN A N 1
ATOM 646 C CA . GLN A 1 90 ? 18.667 -4.675 -8.549 1.00 52.75 90 GLN A CA 1
ATOM 647 C C . GLN A 1 90 ? 17.613 -5.059 -7.509 1.00 52.75 90 GLN A C 1
ATOM 649 O O . GLN A 1 90 ? 17.167 -6.200 -7.494 1.00 52.75 90 GLN A O 1
ATOM 654 N N . HIS A 1 91 ? 17.201 -4.109 -6.670 1.00 51.28 91 HIS A N 1
ATOM 655 C CA . HIS A 1 91 ? 16.102 -4.321 -5.745 1.00 51.28 91 HIS A CA 1
ATOM 656 C C . HIS A 1 91 ? 14.793 -4.465 -6.524 1.00 51.28 91 HIS A C 1
ATOM 658 O O . HIS A 1 91 ? 14.174 -5.500 -6.399 1.00 51.28 91 HIS A O 1
ATOM 664 N N . ARG A 1 92 ? 14.439 -3.561 -7.446 1.00 55.88 92 ARG A N 1
ATOM 665 C CA . ARG A 1 92 ? 13.181 -3.644 -8.231 1.00 55.88 92 ARG A CA 1
ATOM 666 C C . ARG A 1 92 ? 12.957 -4.972 -8.987 1.00 55.88 92 ARG A C 1
ATOM 668 O O . ARG A 1 92 ? 11.824 -5.289 -9.340 1.00 55.88 92 ARG A O 1
ATOM 675 N N . ARG A 1 93 ? 14.030 -5.725 -9.256 1.00 52.66 93 ARG A N 1
ATOM 676 C CA . ARG A 1 93 ? 14.031 -7.035 -9.935 1.00 52.66 93 ARG A CA 1
ATOM 677 C C . ARG A 1 93 ? 14.102 -8.242 -8.985 1.00 52.66 93 ARG A C 1
ATOM 679 O O . ARG A 1 93 ? 14.160 -9.363 -9.480 1.00 52.66 93 ARG A O 1
ATOM 686 N N . ALA A 1 94 ? 14.132 -8.025 -7.674 1.00 50.09 94 ALA A N 1
ATOM 687 C CA . ALA A 1 94 ? 14.223 -9.053 -6.643 1.00 50.09 94 ALA A CA 1
ATOM 688 C C . ALA A 1 94 ? 12.938 -9.101 -5.804 1.00 50.09 94 ALA A C 1
ATOM 690 O O . ALA A 1 94 ? 12.251 -8.094 -5.667 1.00 50.09 94 ALA A O 1
ATOM 691 N N . GLU A 1 95 ? 12.643 -10.261 -5.219 1.00 49.22 95 GLU A N 1
ATOM 692 C CA . GLU A 1 95 ? 11.568 -10.411 -4.235 1.00 49.22 95 GLU A CA 1
ATOM 693 C C . GLU A 1 95 ? 11.823 -9.511 -3.012 1.00 49.22 95 GLU A C 1
ATOM 695 O O . GLU A 1 95 ? 12.968 -9.256 -2.607 1.00 49.22 95 GLU A O 1
ATOM 700 N N . HIS A 1 96 ? 10.751 -8.974 -2.435 1.00 51.66 96 HIS A N 1
ATOM 701 C CA . HIS A 1 96 ? 10.822 -7.999 -1.352 1.00 51.66 96 HIS A CA 1
ATOM 702 C C . HIS A 1 96 ? 9.939 -8.398 -0.190 1.00 51.66 96 HIS A C 1
ATOM 704 O O . HIS A 1 96 ? 8.741 -8.217 -0.280 1.00 51.66 96 HIS A O 1
ATOM 710 N N . ASP A 1 97 ? 10.508 -8.757 0.958 1.00 50.69 97 ASP A N 1
ATOM 711 C CA . ASP A 1 97 ? 9.724 -8.861 2.192 1.00 50.69 97 ASP A CA 1
ATOM 712 C C . ASP A 1 97 ? 9.372 -7.453 2.722 1.00 50.69 97 ASP A C 1
ATOM 714 O O . ASP A 1 97 ? 10.049 -6.867 3.574 1.00 50.69 97 ASP A O 1
ATOM 718 N N . LEU A 1 98 ? 8.340 -6.844 2.130 1.00 54.16 98 LEU A N 1
ATOM 719 C CA . LEU A 1 98 ? 7.805 -5.555 2.554 1.00 54.16 98 LEU A CA 1
ATOM 720 C C . LEU A 1 98 ? 6.906 -5.749 3.763 1.00 54.16 98 LEU A C 1
ATOM 722 O O . LEU A 1 98 ? 5.736 -6.073 3.601 1.00 54.16 98 LEU A O 1
ATOM 726 N N . ARG A 1 99 ? 7.438 -5.479 4.958 1.00 54.09 99 ARG A N 1
ATOM 727 C CA . ARG A 1 99 ? 6.678 -5.502 6.210 1.00 54.09 99 ARG A CA 1
ATOM 728 C C . ARG A 1 99 ? 6.301 -4.088 6.633 1.00 54.09 99 ARG A C 1
ATOM 730 O O . ARG A 1 99 ? 7.138 -3.285 7.041 1.00 54.09 99 ARG A O 1
ATOM 737 N N . CYS A 1 100 ? 5.015 -3.776 6.541 1.00 52.59 100 CYS A N 1
ATOM 738 C CA . CYS A 1 100 ? 4.451 -2.576 7.152 1.00 52.59 100 CYS A CA 1
ATOM 739 C C . CYS A 1 100 ? 3.671 -3.000 8.395 1.00 52.59 100 CYS A C 1
ATOM 741 O O . CYS A 1 100 ? 2.749 -3.805 8.276 1.00 52.59 100 CYS A O 1
ATOM 743 N N . CYS A 1 101 ? 4.064 -2.489 9.566 1.00 52.97 101 CYS A N 1
ATOM 744 C CA . CYS A 1 101 ? 3.347 -2.690 10.817 1.00 52.97 101 CYS A CA 1
ATOM 745 C C . CYS A 1 101 ? 2.676 -1.375 11.210 1.00 52.97 101 CYS A C 1
ATOM 747 O O . CYS A 1 101 ? 3.322 -0.330 11.307 1.00 52.97 101 CYS A O 1
ATOM 749 N N . ILE A 1 102 ? 1.370 -1.417 11.434 1.00 57.91 102 ILE A N 1
ATOM 750 C CA . ILE A 1 102 ? 0.628 -0.274 11.961 1.00 57.91 102 ILE A CA 1
ATOM 751 C C . ILE A 1 102 ? 0.093 -0.653 13.325 1.00 57.91 102 ILE A C 1
ATOM 753 O O . ILE A 1 102 ? -0.559 -1.686 13.463 1.00 57.91 102 ILE A O 1
ATOM 757 N N . ILE A 1 103 ? 0.406 0.180 14.314 1.00 55.03 103 ILE A N 1
ATOM 758 C CA . ILE A 1 103 ? 0.033 0.002 15.714 1.00 55.03 103 ILE A CA 1
ATOM 759 C C . ILE A 1 103 ? -0.622 1.307 16.154 1.00 55.03 103 ILE A C 1
ATOM 761 O O . ILE A 1 103 ? 0.019 2.354 16.096 1.00 55.03 103 ILE A O 1
ATOM 765 N N . ASP A 1 104 ? -1.894 1.243 16.553 1.00 50.59 104 ASP A N 1
ATOM 766 C CA . ASP A 1 104 ? -2.643 2.300 17.252 1.00 50.59 104 ASP A CA 1
ATOM 767 C C . ASP A 1 104 ? -2.204 3.747 16.948 1.00 50.59 104 ASP A C 1
ATOM 769 O O . ASP A 1 104 ? -1.515 4.413 17.723 1.00 50.59 104 ASP A O 1
ATOM 773 N N . GLY A 1 105 ? -2.627 4.262 15.790 1.00 51.50 105 GLY A N 1
ATOM 774 C CA . GLY A 1 105 ? -2.428 5.669 15.420 1.00 51.50 105 GLY A CA 1
ATOM 775 C C . GLY A 1 105 ? -1.007 6.045 14.978 1.00 51.50 105 GLY A C 1
ATOM 776 O O . GLY A 1 105 ? -0.768 7.216 14.681 1.00 51.50 105 GLY A O 1
ATOM 777 N N . GLY A 1 106 ? -0.088 5.079 14.878 1.00 51.25 106 GLY A N 1
ATOM 778 C CA . GLY A 1 106 ? 1.249 5.237 14.306 1.00 51.25 106 GLY A CA 1
ATOM 779 C C . GLY A 1 106 ? 1.572 4.153 13.271 1.00 51.25 106 GLY A C 1
ATOM 780 O O . GLY A 1 106 ? 1.115 3.017 13.368 1.00 51.25 106 GLY A O 1
ATOM 781 N N . ALA A 1 107 ? 2.363 4.507 12.256 1.00 46.47 107 ALA A N 1
ATOM 782 C CA . ALA A 1 107 ? 2.890 3.564 11.270 1.00 46.47 107 ALA A CA 1
ATOM 783 C C . ALA A 1 107 ? 4.397 3.375 11.492 1.00 46.47 107 ALA A C 1
ATOM 785 O O . ALA A 1 107 ? 5.141 4.355 11.477 1.00 46.47 107 ALA A O 1
ATOM 786 N N . GLU A 1 108 ? 4.849 2.132 11.656 1.00 49.56 108 GLU A N 1
ATOM 787 C CA . GLU A 1 108 ? 6.266 1.765 11.661 1.00 49.56 108 GLU A CA 1
ATOM 788 C C . GLU A 1 108 ? 6.570 0.891 10.433 1.00 49.56 108 GLU A C 1
ATOM 790 O O . GLU A 1 108 ? 5.936 -0.135 10.176 1.00 49.56 108 GLU A O 1
ATOM 795 N N . LEU A 1 109 ? 7.554 1.304 9.632 1.00 45.91 109 LEU A N 1
ATOM 796 C CA . LEU A 1 109 ? 8.037 0.528 8.489 1.00 45.91 109 LEU A CA 1
ATOM 797 C C . LEU A 1 109 ? 9.335 -0.163 8.888 1.00 45.91 109 LEU A C 1
ATOM 799 O O . LEU A 1 109 ? 10.335 0.506 9.152 1.00 45.91 109 LEU A O 1
ATOM 803 N N . SER A 1 110 ? 9.339 -1.493 8.900 1.00 43.97 110 SER A N 1
ATOM 804 C CA . SER A 1 110 ? 10.561 -2.271 9.061 1.00 43.97 110 SER A CA 1
ATOM 805 C C . SER A 1 110 ? 10.868 -2.995 7.753 1.00 43.97 110 SER A C 1
ATOM 807 O O . SER A 1 110 ? 10.145 -3.866 7.284 1.00 43.97 110 SER A O 1
ATOM 809 N N . ARG A 1 111 ? 11.974 -2.605 7.116 1.00 42.50 111 ARG A N 1
ATOM 810 C CA . ARG A 1 111 ? 12.525 -3.342 5.977 1.00 42.50 111 ARG A CA 1
ATOM 811 C C . ARG A 1 111 ? 13.267 -4.555 6.526 1.00 42.50 111 ARG A C 1
ATOM 813 O O . ARG A 1 111 ? 14.349 -4.394 7.089 1.00 42.50 111 ARG A O 1
ATOM 820 N N . GLN A 1 112 ? 12.738 -5.754 6.314 1.00 37.78 112 GLN A N 1
ATOM 821 C CA . GLN A 1 112 ? 13.558 -6.958 6.368 1.00 37.78 112 GLN A CA 1
ATOM 822 C C . GLN A 1 112 ? 14.135 -7.152 4.968 1.00 37.78 112 GLN A C 1
ATOM 824 O O . GLN A 1 112 ? 13.441 -7.509 4.026 1.00 37.78 112 GLN A O 1
ATOM 829 N N . VAL A 1 113 ? 15.415 -6.809 4.800 1.00 41.09 113 VAL A N 1
ATOM 830 C CA . VAL A 1 113 ? 16.170 -7.283 3.635 1.00 41.09 113 VAL A CA 1
ATOM 831 C C . VAL A 1 113 ? 16.187 -8.802 3.775 1.00 41.09 113 VAL A C 1
ATOM 833 O O . VAL A 1 113 ? 16.676 -9.257 4.811 1.00 41.09 113 VAL A O 1
ATOM 836 N N . PRO A 1 114 ? 15.654 -9.583 2.819 1.00 40.22 114 PRO A N 1
ATOM 837 C CA . PRO A 1 114 ? 15.882 -11.021 2.824 1.00 40.22 114 PRO A CA 1
ATOM 838 C C . PRO A 1 114 ? 17.389 -11.251 2.948 1.00 40.22 114 PRO A C 1
ATOM 840 O O . PRO A 1 114 ? 18.163 -10.546 2.295 1.00 40.22 114 PRO A O 1
ATOM 843 N N . ASP A 1 115 ? 17.807 -12.150 3.835 1.00 38.12 115 ASP A N 1
ATOM 844 C CA . ASP A 1 115 ? 19.215 -12.455 4.101 1.00 38.12 115 ASP A CA 1
ATOM 845 C C . ASP A 1 115 ? 19.913 -12.884 2.798 1.00 38.12 115 ASP A C 1
ATOM 847 O O . ASP A 1 115 ? 19.908 -14.054 2.435 1.00 38.12 115 ASP A O 1
ATOM 851 N N . GLN A 1 116 ? 20.484 -11.905 2.086 1.00 37.28 116 GLN A N 1
ATOM 852 C CA . GLN A 1 116 ? 21.085 -12.028 0.755 1.00 37.28 116 GLN A CA 1
ATOM 853 C C . GLN A 1 116 ? 20.138 -12.601 -0.332 1.00 37.28 116 GLN A C 1
ATOM 855 O O . GLN A 1 116 ? 19.243 -13.399 -0.063 1.00 37.28 116 GLN A O 1
ATOM 860 N N . PRO A 1 117 ? 20.322 -12.236 -1.615 1.00 40.00 117 PRO A N 1
ATOM 861 C CA . PRO A 1 117 ? 19.720 -13.005 -2.698 1.00 40.00 117 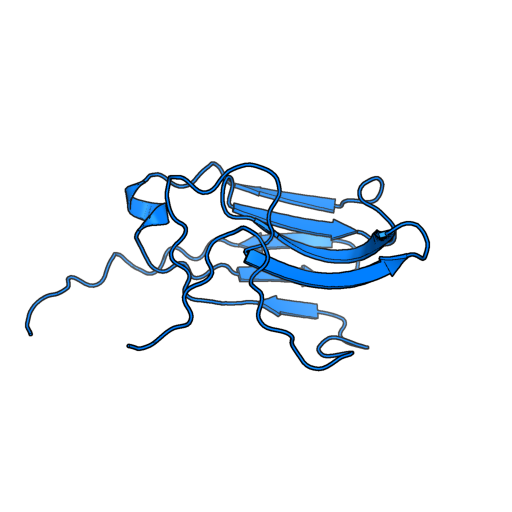PRO A CA 1
ATOM 862 C C . PRO A 1 117 ? 20.188 -14.454 -2.542 1.00 40.00 117 PRO A C 1
ATOM 864 O O . PRO A 1 117 ? 21.397 -14.702 -2.550 1.00 40.00 117 PRO A O 1
ATOM 867 N N . GLN A 1 118 ? 19.264 -15.402 -2.371 1.00 41.44 118 GLN A N 1
ATOM 868 C CA . GLN A 1 118 ? 19.626 -16.808 -2.511 1.00 41.44 118 GLN A CA 1
ATOM 869 C C . GLN A 1 118 ? 20.171 -16.962 -3.938 1.00 41.44 118 GLN A C 1
ATOM 871 O O . GLN A 1 118 ? 19.481 -16.565 -4.884 1.00 41.44 118 GLN A O 1
ATOM 876 N N . PRO A 1 119 ? 21.416 -17.436 -4.128 1.00 37.56 119 PRO A N 1
ATOM 877 C CA . PRO A 1 119 ? 21.923 -17.671 -5.466 1.00 37.56 119 PRO A CA 1
ATOM 878 C C . PRO A 1 119 ? 20.956 -18.624 -6.167 1.00 37.56 119 PRO A C 1
ATOM 880 O O . PRO A 1 119 ? 20.623 -19.683 -5.634 1.00 37.56 119 PRO A O 1
ATOM 883 N N . MET A 1 120 ? 20.499 -18.241 -7.361 1.00 42.50 120 MET A N 1
ATOM 884 C CA . MET A 1 120 ? 19.895 -19.173 -8.310 1.00 42.50 120 MET A CA 1
ATOM 885 C C . MET A 1 120 ? 20.989 -20.133 -8.795 1.00 42.50 120 MET A C 1
ATOM 887 O O . MET A 1 120 ? 21.427 -20.060 -9.939 1.00 42.50 120 MET A O 1
ATOM 891 N N . ASP A 1 121 ? 21.468 -21.004 -7.913 1.00 51.78 121 ASP A N 1
ATOM 892 C CA . ASP A 1 121 ? 22.285 -22.138 -8.299 1.00 51.78 121 ASP A CA 1
ATOM 893 C C . ASP A 1 121 ? 21.367 -23.342 -8.523 1.00 51.78 121 ASP A C 1
ATOM 895 O O . ASP A 1 121 ? 20.837 -23.940 -7.590 1.00 51.78 121 ASP A O 1
ATOM 899 N N . SER A 1 122 ? 21.296 -23.726 -9.800 1.00 44.06 122 SER A N 1
ATOM 900 C CA . SER A 1 122 ? 20.917 -25.045 -10.326 1.00 44.06 122 SER A CA 1
ATOM 901 C C . SER A 1 122 ? 19.421 -25.380 -10.464 1.00 44.06 122 SER A C 1
ATOM 903 O O . SER A 1 122 ? 18.857 -26.118 -9.658 1.00 44.06 122 SER A O 1
ATOM 905 N N . MET A 1 123 ? 18.841 -24.982 -11.604 1.00 36.66 123 MET A N 1
ATOM 906 C CA . MET A 1 123 ? 18.038 -25.874 -12.463 1.00 36.66 123 MET A CA 1
ATOM 907 C C . MET A 1 123 ? 18.447 -25.700 -13.922 1.00 36.66 123 MET A C 1
ATOM 909 O O . MET A 1 123 ? 18.669 -24.539 -14.332 1.00 36.66 123 MET A O 1
#

Solvent-accessible surface area (backbone atoms only — not comparable to full-atom values): 7898 Å² total; per-residue (Å²): 132,97,74,88,88,67,88,83,79,85,63,79,85,88,72,74,83,70,80,68,68,93,57,70,61,52,75,50,73,52,80,49,71,49,63,87,83,68,71,86,92,65,65,79,47,74,50,69,40,68,42,99,86,71,45,56,39,26,34,40,40,32,31,73,73,36,49,29,39,38,40,22,77,37,37,83,90,52,56,46,73,28,78,43,76,55,60,52,73,70,48,34,73,32,77,37,53,51,36,45,40,37,51,83,100,44,65,50,69,51,81,51,74,67,88,61,85,75,76,92,76,85,132

Mean predicted aligned error: 9.62 Å

Radius of gyration: 15.41 Å; Cα contacts (8 Å, |Δi|>4): 189; chains: 1; bounding box: 41×41×34 Å

Foldseek 3Di:
DPDDDDPLPPDDDDDDPPPCPPPQKDKDWWWDAADPPRDDDDFPDKDADADPVRFTQWMWTADQQWGKTWTANGGPVRIDIDTHGHDDNVRNGGTFGFIWMDHDPHTDTDGDPPPDDPPPPDD